Protein AF-X1NJJ3-F1 (afdb_monomer_lite)

Secondary structure (DSSP, 8-state):
-------EEEEEE-SSHHHHHHHHHHHHTT-EEEEEEETTT--GGGTTSSS-EEEE-GGGGGG--

Foldseek 3Di:
DPPDPAAEDEAADFPDVVSLVVLVVCVVVRHQYEYEYAQVGHDCVSVPSPHHYHYDHPVCVVVVD

Structure (mmCIF, N/CA/C/O backbone):
data_AF-X1NJJ3-F1
#
_entry.id   AF-X1NJJ3-F1
#
loop_
_atom_site.group_PDB
_atom_site.id
_atom_site.type_symbol
_atom_site.label_atom_id
_atom_site.label_alt_id
_atom_site.label_comp_id
_atom_site.label_asym_id
_atom_site.label_entity_id
_atom_site.label_seq_id
_atom_site.pdbx_PDB_ins_code
_atom_site.Cartn_x
_atom_site.Cartn_y
_atom_site.Cartn_z
_atom_site.occupancy
_atom_site.B_iso_or_equiv
_atom_site.auth_seq_id
_atom_site.auth_comp_id
_atom_site.auth_asym_id
_atom_site.auth_atom_id
_atom_site.pdbx_PDB_model_num
ATOM 1 N N . MET A 1 1 ? -25.436 0.152 18.687 1.00 45.53 1 MET A N 1
ATOM 2 C CA . MET A 1 1 ? -24.249 -0.165 17.869 1.00 45.53 1 MET A CA 1
ATOM 3 C C . MET A 1 1 ? -23.739 1.161 17.353 1.00 45.53 1 MET A C 1
ATOM 5 O O . MET A 1 1 ? -24.522 1.896 16.780 1.00 45.53 1 MET A O 1
ATOM 9 N N . ASP A 1 2 ? -22.512 1.521 17.710 1.00 53.34 2 ASP A N 1
ATOM 10 C CA . ASP A 1 2 ? -21.907 2.821 17.404 1.00 53.34 2 ASP A CA 1
ATOM 11 C C . ASP A 1 2 ? -21.522 2.810 15.911 1.00 53.34 2 ASP A C 1
ATOM 13 O O . ASP A 1 2 ? -20.560 2.142 15.530 1.00 53.34 2 ASP A O 1
ATOM 17 N N . GLU A 1 3 ? -22.332 3.439 15.050 1.00 59.97 3 GLU A N 1
ATOM 18 C CA . GLU A 1 3 ? -22.085 3.584 13.605 1.00 59.97 3 GLU A CA 1
ATOM 19 C C . GLU A 1 3 ? -20.942 4.582 13.374 1.00 59.97 3 GLU A C 1
ATOM 21 O O . GLU A 1 3 ? -21.124 5.685 12.862 1.00 59.97 3 GLU A O 1
ATOM 26 N N . ARG A 1 4 ? -19.729 4.224 13.803 1.00 68.44 4 ARG A N 1
ATOM 27 C CA . ARG A 1 4 ? -18.546 5.008 13.452 1.00 68.44 4 ARG A CA 1
ATOM 28 C C . ARG A 1 4 ? -18.260 4.793 11.977 1.00 68.44 4 ARG A C 1
ATOM 30 O O . ARG A 1 4 ? -18.009 3.668 11.551 1.00 68.44 4 ARG A O 1
ATOM 37 N N . GLU A 1 5 ? -18.291 5.881 11.218 1.00 75.88 5 GLU A N 1
ATOM 38 C CA . GLU A 1 5 ? -17.911 5.911 9.810 1.00 75.88 5 GLU A CA 1
ATOM 39 C C . GLU A 1 5 ? -16.522 5.275 9.633 1.00 75.88 5 GLU A C 1
ATOM 41 O O . GLU A 1 5 ? -15.504 5.811 10.086 1.00 75.88 5 GLU A O 1
ATOM 46 N N . VAL A 1 6 ? -16.478 4.099 9.000 1.00 77.94 6 VAL A N 1
ATOM 47 C CA . VAL A 1 6 ? -15.222 3.418 8.684 1.00 77.94 6 VAL A CA 1
ATOM 48 C C . VAL A 1 6 ? -14.590 4.136 7.501 1.00 77.94 6 VAL A C 1
ATOM 50 O O . VAL A 1 6 ? -15.091 4.091 6.377 1.00 77.94 6 VAL A O 1
ATOM 53 N N . LYS A 1 7 ? -13.472 4.814 7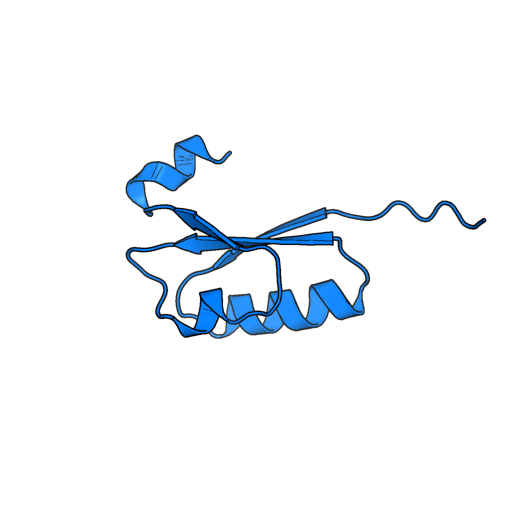.755 1.00 85.50 7 LYS A N 1
ATOM 54 C CA . LYS A 1 7 ? -12.736 5.543 6.722 1.00 85.50 7 LYS A CA 1
ATOM 55 C C . LYS A 1 7 ? -11.870 4.577 5.921 1.00 85.50 7 LYS A C 1
ATOM 57 O O . LYS A 1 7 ? -11.128 3.783 6.497 1.00 85.50 7 LYS A O 1
ATOM 62 N N . ARG A 1 8 ? -11.944 4.671 4.592 1.00 89.19 8 ARG A N 1
ATOM 63 C CA . ARG A 1 8 ? -11.128 3.870 3.670 1.00 89.19 8 ARG A CA 1
ATOM 64 C C . ARG A 1 8 ? -9.853 4.601 3.277 1.00 89.19 8 ARG A C 1
ATOM 66 O O . ARG A 1 8 ? -9.888 5.801 3.008 1.00 89.19 8 ARG A O 1
ATOM 73 N N . LEU A 1 9 ? -8.741 3.874 3.215 1.00 88.38 9 LEU A N 1
ATOM 74 C CA . LEU A 1 9 ? -7.448 4.396 2.781 1.00 88.38 9 LEU A CA 1
ATOM 75 C C . LEU A 1 9 ? -6.813 3.460 1.751 1.00 88.38 9 LEU A C 1
ATOM 77 O O . LEU A 1 9 ? -6.486 2.317 2.064 1.00 88.38 9 LEU A O 1
ATOM 81 N N 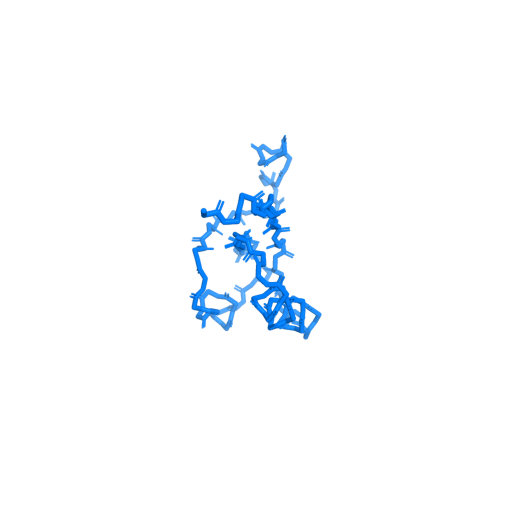. ALA A 1 10 ? -6.571 3.974 0.547 1.00 86.38 10 ALA A N 1
ATOM 82 C CA . ALA A 1 10 ? -5.745 3.304 -0.451 1.00 86.38 10 ALA A CA 1
ATOM 83 C C . ALA A 1 10 ? -4.295 3.801 -0.352 1.00 86.38 10 ALA A C 1
ATOM 85 O O . ALA A 1 10 ? -4.042 5.007 -0.371 1.00 86.38 10 ALA A O 1
ATOM 86 N N . VAL A 1 11 ? -3.333 2.882 -0.255 1.00 85.38 11 VAL A N 1
ATOM 87 C CA . VAL A 1 11 ? -1.901 3.205 -0.183 1.00 85.38 11 VAL A CA 1
ATOM 88 C C . VAL A 1 11 ? -1.192 2.663 -1.417 1.00 85.38 11 VAL A C 1
ATOM 90 O O . VAL A 1 11 ? -0.983 1.458 -1.546 1.00 85.38 11 VAL A O 1
ATOM 93 N N . PHE A 1 12 ? -0.761 3.567 -2.296 1.00 82.06 12 PHE A N 1
ATOM 94 C CA . PHE A 1 12 ? 0.115 3.242 -3.421 1.00 82.06 12 PHE A CA 1
ATOM 95 C C . PHE A 1 12 ? 1.535 3.026 -2.907 1.00 82.06 12 PHE A C 1
ATOM 97 O O . PHE A 1 12 ? 2.217 3.957 -2.470 1.00 82.06 12 PHE A O 1
ATOM 104 N N . ALA A 1 13 ? 1.966 1.774 -2.902 1.00 75.50 13 ALA A N 1
ATOM 105 C CA . ALA A 1 13 ? 3.119 1.352 -2.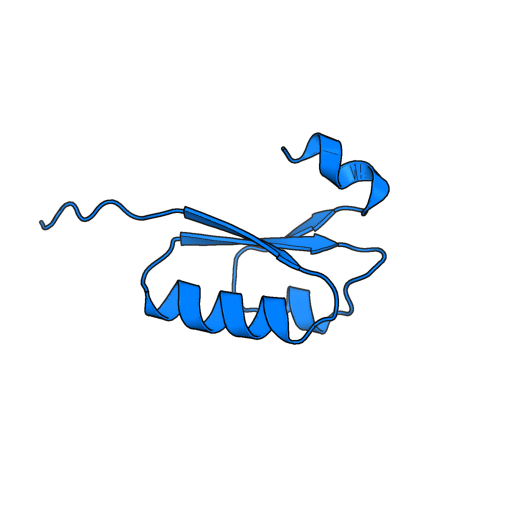142 1.00 75.50 13 ALA A CA 1
ATOM 106 C C . ALA A 1 13 ? 4.246 0.878 -3.073 1.00 75.50 13 ALA A C 1
ATOM 108 O O . ALA A 1 13 ? 4.168 -0.169 -3.714 1.00 75.50 13 ALA A O 1
ATOM 109 N N . GLY A 1 14 ? 5.312 1.682 -3.136 1.00 71.94 14 GLY A N 1
ATOM 110 C CA . GLY A 1 14 ? 6.620 1.282 -3.665 1.00 71.94 14 GLY A CA 1
ATOM 111 C C . GLY A 1 14 ? 7.516 0.663 -2.580 1.00 71.94 14 GLY A C 1
ATOM 112 O O . GLY A 1 14 ? 7.043 0.238 -1.528 1.00 71.94 14 GLY A O 1
ATOM 113 N N . ASN A 1 15 ? 8.834 0.668 -2.797 1.00 73.38 15 ASN A N 1
ATOM 114 C CA . ASN A 1 15 ? 9.842 0.063 -1.904 1.00 73.38 15 ASN A CA 1
ATOM 115 C C . ASN A 1 15 ? 10.283 0.891 -0.681 1.00 73.38 15 ASN A C 1
ATOM 117 O O . ASN A 1 15 ? 11.258 0.551 -0.007 1.00 73.38 15 ASN A O 1
ATOM 121 N N . GLY A 1 16 ? 9.622 2.013 -0.402 1.00 71.75 16 GLY A N 1
ATOM 122 C CA . GLY A 1 16 ? 10.040 2.938 0.651 1.00 71.75 16 GLY A CA 1
ATOM 123 C C . GLY A 1 16 ? 9.650 2.503 2.070 1.00 71.75 16 GLY A C 1
ATOM 124 O O . GLY A 1 16 ? 8.749 1.696 2.286 1.00 71.75 16 GLY A O 1
ATOM 125 N N . ARG A 1 17 ? 10.267 3.136 3.078 1.00 79.69 17 ARG A N 1
ATOM 126 C CA . ARG A 1 17 ? 9.823 3.015 4.484 1.00 79.69 17 ARG A CA 1
ATOM 127 C C . ARG A 1 17 ? 8.489 3.726 4.744 1.00 79.69 17 ARG A C 1
ATOM 129 O O . ARG A 1 17 ? 7.783 3.362 5.679 1.00 79.69 17 ARG A O 1
ATOM 136 N N . LEU A 1 18 ? 8.147 4.722 3.924 1.00 83.38 18 LEU A N 1
ATOM 137 C CA . LEU A 1 18 ? 6.949 5.545 4.092 1.00 83.38 18 LEU A CA 1
ATOM 138 C C . LEU A 1 18 ? 5.648 4.721 3.981 1.00 83.38 18 LEU A C 1
ATOM 140 O O . LEU A 1 18 ? 4.877 4.770 4.940 1.00 83.38 18 LEU A O 1
ATOM 144 N N . PRO A 1 19 ? 5.417 3.899 2.931 1.00 81.62 19 PRO A N 1
ATOM 145 C CA . PRO A 1 19 ? 4.243 3.026 2.878 1.00 81.62 19 PRO A CA 1
ATOM 146 C C . PRO A 1 19 ? 4.106 2.120 4.105 1.00 81.62 19 PRO A C 1
ATOM 148 O O . PRO A 1 19 ? 3.025 2.011 4.670 1.00 81.62 19 PRO A O 1
ATOM 151 N N . ARG A 1 20 ? 5.208 1.539 4.599 1.00 80.25 20 ARG A N 1
ATOM 152 C CA . ARG A 1 20 ? 5.182 0.687 5.802 1.00 80.25 20 ARG A CA 1
ATOM 153 C C . ARG A 1 20 ? 4.710 1.434 7.049 1.00 80.25 20 ARG A C 1
ATOM 155 O O . ARG A 1 20 ? 3.909 0.908 7.819 1.00 80.25 20 ARG A O 1
ATOM 162 N N . ILE A 1 21 ? 5.206 2.653 7.255 1.00 84.75 21 ILE A N 1
ATOM 163 C CA . ILE A 1 21 ? 4.804 3.488 8.394 1.00 84.75 21 ILE A CA 1
ATOM 164 C C . ILE A 1 21 ? 3.337 3.911 8.252 1.00 84.75 21 ILE A C 1
ATOM 166 O O . ILE A 1 21 ? 2.600 3.867 9.237 1.00 84.75 21 ILE A O 1
ATOM 170 N N . ALA A 1 22 ? 2.899 4.276 7.045 1.00 86.31 22 ALA A N 1
ATOM 171 C CA . ALA A 1 22 ? 1.511 4.643 6.777 1.00 86.31 22 ALA A CA 1
ATOM 172 C C . ALA A 1 22 ? 0.551 3.483 7.085 1.00 86.31 22 ALA A C 1
ATOM 174 O O . ALA A 1 22 ? -0.385 3.662 7.859 1.00 86.31 22 ALA A O 1
ATOM 175 N N . LEU A 1 23 ? 0.841 2.278 6.582 1.00 86.62 23 LEU A N 1
ATOM 176 C CA . LEU A 1 23 ? 0.016 1.082 6.791 1.00 86.62 23 LEU A CA 1
ATOM 177 C C . LEU A 1 23 ? -0.097 0.694 8.269 1.00 86.62 23 LEU A C 1
ATOM 179 O O . LEU A 1 23 ? -1.197 0.464 8.773 1.00 86.62 23 LEU A O 1
ATOM 183 N N . LYS A 1 24 ? 1.025 0.706 9.002 1.00 84.88 24 LYS A N 1
ATOM 184 C CA . LYS A 1 24 ? 1.033 0.398 10.440 1.00 84.88 24 LYS A CA 1
ATOM 185 C C . LYS A 1 24 ? 0.163 1.366 11.246 1.00 84.88 24 LYS A C 1
ATOM 187 O O . LYS A 1 24 ? -0.475 0.951 12.210 1.00 84.88 24 LYS A O 1
ATOM 192 N N . ASN A 1 25 ? 0.157 2.649 10.892 1.00 88.75 25 ASN A N 1
ATOM 193 C CA . ASN A 1 25 ? -0.641 3.645 11.605 1.00 88.75 25 ASN A CA 1
ATOM 194 C C . ASN A 1 25 ? -2.111 3.631 11.173 1.00 88.75 25 ASN A C 1
ATOM 196 O O . ASN A 1 25 ? -2.978 3.739 12.033 1.00 88.75 25 ASN A O 1
ATOM 200 N N . ALA A 1 26 ? -2.400 3.435 9.884 1.00 87.56 26 ALA A N 1
ATOM 201 C CA . ALA A 1 26 ? -3.765 3.377 9.365 1.00 87.56 26 ALA A CA 1
ATOM 202 C C . ALA A 1 26 ? -4.591 2.271 10.043 1.00 87.56 26 ALA A C 1
ATOM 204 O O . ALA A 1 26 ? -5.693 2.533 10.521 1.00 87.56 26 ALA A O 1
ATOM 205 N N . ALA A 1 27 ? -4.016 1.078 10.212 1.00 82.38 27 ALA A N 1
ATOM 206 C CA . ALA A 1 27 ? -4.678 -0.006 10.938 1.00 82.38 27 ALA A CA 1
ATOM 207 C C . ALA A 1 27 ? -4.928 0.318 12.416 1.00 82.38 27 ALA A C 1
ATOM 209 O O . ALA A 1 27 ? -5.999 0.033 12.943 1.00 82.38 27 ALA A O 1
ATOM 210 N N . ARG A 1 28 ? -3.970 0.967 13.094 1.00 86.88 28 ARG A N 1
ATOM 211 C CA . ARG A 1 28 ? -4.138 1.387 14.499 1.00 86.88 28 ARG A CA 1
ATOM 212 C C . ARG A 1 28 ? -5.221 2.447 14.675 1.00 86.88 28 ARG A C 1
ATOM 214 O O . ARG A 1 28 ? -5.783 2.555 15.758 1.00 86.88 28 ARG A O 1
ATOM 221 N N . LEU A 1 29 ? -5.480 3.228 13.632 1.00 88.75 29 LEU A N 1
ATOM 222 C CA . LEU A 1 29 ? -6.517 4.253 13.602 1.00 88.75 29 LEU A CA 1
ATOM 223 C C . LEU A 1 29 ? -7.879 3.707 13.136 1.00 88.75 29 LEU A C 1
ATOM 225 O O . LEU A 1 29 ? -8.840 4.469 13.092 1.00 88.75 29 LEU A O 1
ATOM 229 N N . GLY A 1 30 ? -7.977 2.409 12.819 1.00 87.75 30 GLY A N 1
ATOM 230 C CA . GLY A 1 30 ? -9.228 1.758 12.425 1.00 87.75 30 GLY A CA 1
ATOM 231 C C . GLY A 1 30 ? -9.655 2.026 10.981 1.00 87.75 30 GLY A C 1
ATOM 232 O O . GLY A 1 30 ? -10.839 1.905 10.676 1.00 87.75 30 GLY A O 1
ATOM 233 N N . PHE A 1 31 ? -8.725 2.410 10.100 1.00 89.06 31 PHE A N 1
ATOM 234 C CA . PHE A 1 31 ? -9.028 2.525 8.675 1.00 89.06 31 PHE A CA 1
ATOM 235 C C . PHE A 1 31 ? -9.214 1.143 8.042 1.00 89.06 31 PHE A C 1
ATOM 237 O O . PHE A 1 31 ? -8.503 0.194 8.375 1.00 89.06 31 PHE A O 1
ATOM 244 N N . ASP A 1 32 ? -10.120 1.074 7.071 1.00 89.38 32 ASP A N 1
ATOM 245 C CA . ASP A 1 32 ? -10.203 -0.020 6.105 1.00 89.38 32 ASP A CA 1
ATOM 246 C C . ASP A 1 32 ? -9.169 0.244 4.997 1.00 89.38 32 ASP A C 1
ATOM 248 O O . ASP A 1 32 ? -9.254 1.238 4.268 1.00 89.38 32 ASP A O 1
ATOM 252 N N . VAL A 1 33 ? -8.116 -0.572 4.950 1.00 90.00 33 VAL A N 1
ATOM 253 C CA . VAL A 1 33 ? -6.897 -0.289 4.182 1.00 90.00 33 VAL A CA 1
ATOM 254 C C . VAL A 1 33 ? -6.787 -1.209 2.972 1.00 90.00 33 VAL A C 1
ATOM 256 O O . VAL A 1 33 ? -6.802 -2.429 3.114 1.00 90.00 33 VAL A O 1
ATOM 259 N N . LEU A 1 34 ? -6.560 -0.611 1.801 1.00 88.94 34 LEU A N 1
ATOM 260 C CA . LEU A 1 34 ? -6.198 -1.299 0.563 1.00 88.94 34 LEU A CA 1
ATOM 261 C C . LEU A 1 34 ? -4.779 -0.899 0.144 1.00 88.94 34 LEU A C 1
ATOM 263 O O . LEU A 1 34 ? -4.455 0.287 0.054 1.00 88.94 34 LEU A O 1
ATOM 267 N N . VAL A 1 35 ? -3.928 -1.876 -0.151 1.00 86.94 35 VAL A N 1
ATOM 268 C CA . VAL A 1 35 ? -2.582 -1.640 -0.683 1.00 86.94 35 VAL A CA 1
ATOM 2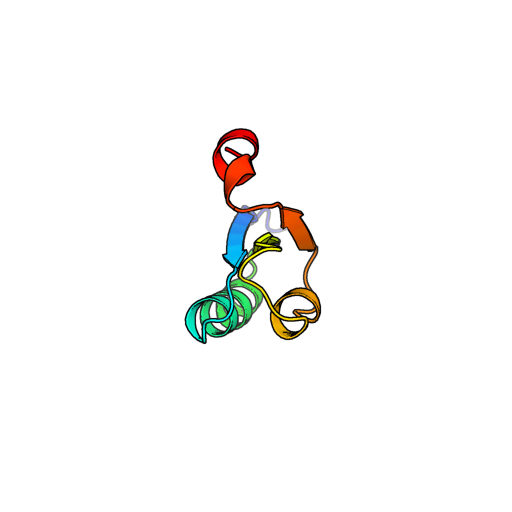69 C C . VAL A 1 35 ? -2.603 -1.782 -2.196 1.00 86.94 35 VAL A C 1
ATOM 271 O O . VAL A 1 35 ? -3.097 -2.771 -2.722 1.00 86.94 35 VAL A O 1
ATOM 274 N N . ILE A 1 36 ? -2.021 -0.818 -2.902 1.00 86.50 36 ILE A N 1
ATOM 275 C CA . ILE A 1 36 ? -1.795 -0.890 -4.347 1.00 86.50 36 ILE A CA 1
ATOM 276 C C . ILE A 1 36 ? -0.283 -0.971 -4.558 1.00 86.50 36 ILE A C 1
ATOM 278 O O . ILE A 1 36 ? 0.427 0.036 -4.523 1.00 86.50 36 ILE A O 1
ATOM 282 N N . ALA A 1 37 ? 0.229 -2.190 -4.701 1.00 83.62 37 ALA A N 1
ATOM 283 C CA . ALA A 1 37 ? 1.647 -2.467 -4.869 1.00 83.62 37 ALA A CA 1
ATOM 284 C C . ALA A 1 37 ? 2.071 -2.237 -6.326 1.00 83.62 37 ALA A C 1
ATOM 286 O O . ALA A 1 37 ? 1.563 -2.879 -7.248 1.00 83.62 37 ALA A O 1
ATOM 287 N N . LEU A 1 38 ? 3.030 -1.332 -6.524 1.00 80.19 38 LEU A N 1
ATOM 288 C CA . LEU A 1 38 ? 3.518 -0.969 -7.854 1.00 80.19 38 LEU A CA 1
ATOM 289 C C . LEU A 1 38 ? 4.534 -2.004 -8.345 1.00 80.19 38 LEU A C 1
ATOM 291 O O . LEU A 1 38 ? 5.667 -2.001 -7.877 1.00 80.19 38 LEU A O 1
ATOM 295 N N . THR A 1 39 ? 4.163 -2.887 -9.273 1.00 72.25 39 THR A N 1
ATOM 296 C CA . THR A 1 39 ? 4.961 -4.080 -9.643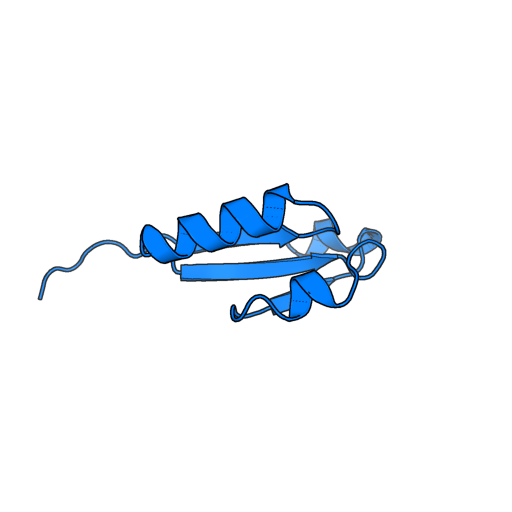 1.00 72.25 39 THR A CA 1
ATOM 297 C C . THR A 1 39 ? 6.369 -3.763 -10.141 1.00 72.25 39 THR A C 1
ATOM 299 O O . THR A 1 39 ? 7.290 -4.536 -9.904 1.00 72.25 39 THR A O 1
ATOM 302 N N . ASP A 1 40 ? 6.555 -2.604 -10.770 1.00 67.50 40 ASP A N 1
ATOM 303 C CA . ASP A 1 40 ? 7.844 -2.186 -11.340 1.00 67.50 40 ASP A CA 1
ATOM 304 C C . ASP A 1 40 ? 8.795 -1.597 -10.275 1.00 67.50 40 ASP A C 1
ATOM 306 O O . ASP A 1 40 ? 9.974 -1.354 -10.530 1.00 67.50 40 ASP A O 1
ATOM 310 N N . GLN A 1 41 ? 8.276 -1.329 -9.072 1.00 61.50 41 GLN A N 1
ATOM 311 C CA . GLN A 1 41 ? 8.932 -0.558 -8.008 1.00 61.50 41 GLN A CA 1
ATOM 312 C C . GLN A 1 41 ? 8.783 -1.186 -6.615 1.00 61.50 41 GLN A C 1
ATOM 314 O O . GLN A 1 41 ? 9.392 -0.681 -5.672 1.00 61.50 41 GLN A O 1
ATOM 319 N N . ALA A 1 42 ? 7.982 -2.240 -6.452 1.00 57.34 42 ALA A N 1
ATOM 320 C CA . ALA A 1 42 ? 7.704 -2.917 -5.191 1.00 57.34 42 ALA A CA 1
ATOM 321 C C . ALA A 1 42 ? 8.356 -4.308 -5.192 1.00 57.34 42 ALA A C 1
ATOM 323 O O . ALA A 1 42 ? 8.026 -5.181 -5.986 1.00 57.34 42 ALA A O 1
ATOM 324 N N . LYS A 1 43 ? 9.303 -4.509 -4.279 1.00 58.53 43 LYS A N 1
ATOM 325 C CA . LYS A 1 43 ? 9.827 -5.806 -3.852 1.00 58.53 43 LYS A CA 1
ATOM 326 C C . LYS A 1 43 ? 8.748 -6.497 -3.013 1.00 58.53 43 LYS A C 1
ATOM 328 O O . LYS A 1 43 ? 7.860 -5.840 -2.466 1.00 58.53 43 LYS A O 1
ATOM 333 N N . GLU A 1 44 ? 8.877 -7.812 -2.852 1.00 58.38 44 GLU A N 1
ATOM 334 C CA . GLU A 1 44 ? 7.950 -8.694 -2.113 1.00 58.38 44 GLU A CA 1
ATOM 335 C C . GLU A 1 44 ? 7.501 -8.144 -0.744 1.00 58.38 44 GLU A C 1
ATOM 337 O O . GLU A 1 44 ? 6.358 -8.326 -0.337 1.00 58.38 44 GLU A O 1
ATOM 342 N N . GLN A 1 45 ? 8.353 -7.358 -0.079 1.00 59.00 45 GLN A N 1
ATOM 343 C CA . GLN A 1 45 ? 8.124 -6.769 1.246 1.00 59.00 45 GLN A CA 1
ATOM 344 C C . GLN A 1 45 ? 6.867 -5.910 1.422 1.00 59.00 45 GLN A C 1
ATOM 346 O O . GLN A 1 45 ? 6.473 -5.679 2.570 1.00 59.00 45 GLN A O 1
ATOM 351 N N . THR A 1 46 ? 6.307 -5.367 0.343 1.00 62.44 46 THR A N 1
ATOM 352 C CA . THR A 1 46 ? 5.087 -4.550 0.391 1.00 62.44 46 THR A CA 1
ATOM 353 C C . THR A 1 46 ? 3.832 -5.402 0.182 1.00 62.44 46 THR A C 1
ATOM 355 O O . THR A 1 46 ? 2.773 -5.073 0.712 1.00 62.44 46 THR A O 1
ATOM 358 N N . ALA A 1 47 ? 3.966 -6.526 -0.531 1.00 59.94 47 ALA A N 1
ATOM 359 C CA . ALA A 1 47 ? 2.895 -7.500 -0.714 1.00 59.94 47 ALA A CA 1
ATOM 360 C C . ALA A 1 47 ? 2.614 -8.297 0.575 1.00 59.94 47 ALA A C 1
ATOM 362 O O . ALA A 1 47 ? 1.464 -8.621 0.842 1.00 59.94 47 ALA A O 1
ATOM 363 N N . ASP A 1 48 ? 3.623 -8.502 1.426 1.00 68.12 48 ASP A N 1
ATOM 364 C CA . ASP A 1 48 ? 3.490 -9.176 2.733 1.00 68.12 48 ASP A CA 1
ATOM 365 C C . ASP A 1 48 ? 3.001 -8.253 3.868 1.00 68.12 48 ASP A C 1
ATOM 367 O O . ASP A 1 48 ? 3.284 -8.464 5.047 1.00 68.12 48 ASP A O 1
ATOM 371 N N . SER A 1 49 ? 2.281 -7.179 3.540 1.00 72.25 49 SER A N 1
ATOM 372 C CA . SER A 1 49 ? 1.850 -6.186 4.534 1.00 72.25 49 SER A CA 1
ATOM 373 C C . SER A 1 49 ? 0.721 -6.663 5.459 1.00 72.25 49 SER A C 1
ATOM 375 O O . SER A 1 49 ? 0.434 -5.992 6.450 1.00 72.25 49 SER A O 1
ATOM 377 N N . GLY A 1 50 ? 0.091 -7.804 5.156 1.00 81.38 50 GLY A N 1
ATOM 378 C CA . GLY A 1 50 ? -1.059 -8.335 5.896 1.00 81.38 50 GLY A CA 1
ATOM 379 C C . GLY A 1 50 ? -2.387 -7.633 5.582 1.00 81.38 50 GLY A C 1
ATOM 380 O O . GLY A 1 50 ? -3.392 -7.939 6.217 1.00 81.38 50 GLY A O 1
ATOM 381 N N . PHE A 1 51 ? -2.399 -6.717 4.609 1.00 85.44 51 PHE A N 1
ATOM 382 C CA . PHE A 1 51 ? -3.595 -6.029 4.117 1.00 85.44 51 PHE A CA 1
ATOM 383 C C . PHE A 1 51 ? -4.007 -6.552 2.736 1.00 85.44 51 PHE A C 1
ATOM 385 O O . PHE A 1 51 ? -3.144 -7.025 1.984 1.00 85.44 51 PHE A O 1
ATOM 392 N N . PRO A 1 52 ? -5.295 -6.420 2.359 1.00 87.25 52 PRO A N 1
ATOM 393 C CA . PRO A 1 52 ? -5.727 -6.600 0.977 1.00 87.25 52 PRO A CA 1
ATOM 394 C C . PRO A 1 52 ? -4.806 -5.824 0.032 1.00 87.25 52 PRO A C 1
ATOM 396 O O . PRO A 1 52 ? -4.563 -4.633 0.239 1.00 87.25 52 PRO A O 1
ATOM 399 N N . THR A 1 53 ? -4.242 -6.513 -0.960 1.00 85.75 53 THR A N 1
ATOM 400 C CA . THR A 1 53 ? -3.212 -5.950 -1.837 1.00 85.75 53 THR A CA 1
ATOM 401 C C . THR A 1 53 ? -3.532 -6.228 -3.298 1.00 85.75 53 THR A C 1
ATOM 403 O O . THR A 1 53 ? -3.566 -7.381 -3.719 1.00 85.75 53 THR A O 1
ATOM 406 N N . GLU A 1 54 ? -3.672 -5.160 -4.073 1.00 86.19 54 GLU A N 1
ATOM 407 C CA . GLU A 1 54 ? -3.742 -5.182 -5.530 1.00 86.19 54 GLU A CA 1
ATOM 408 C C . GLU A 1 54 ? -2.367 -4.886 -6.126 1.00 86.19 54 GLU A C 1
ATOM 410 O O . GLU A 1 54 ? -1.598 -4.079 -5.596 1.00 86.19 54 GLU A O 1
ATOM 415 N N . ARG A 1 55 ? -2.037 -5.537 -7.242 1.00 82.88 55 ARG A N 1
ATOM 416 C CA . ARG A 1 55 ? -0.758 -5.346 -7.940 1.00 82.88 55 ARG A CA 1
ATOM 417 C C . ARG A 1 55 ? -0.989 -4.634 -9.261 1.00 82.88 55 ARG A C 1
ATOM 419 O O . ARG A 1 55 ? -1.744 -5.112 -10.101 1.00 82.88 55 ARG A O 1
ATOM 426 N N . VAL A 1 56 ? -0.305 -3.512 -9.457 1.00 82.38 56 VAL A N 1
ATOM 427 C CA . VAL A 1 56 ? -0.503 -2.643 -10.623 1.00 82.38 56 VAL A CA 1
ATOM 428 C C . VAL A 1 56 ? 0.854 -2.208 -11.173 1.00 82.38 56 VAL A C 1
ATOM 430 O O . VAL A 1 56 ? 1.739 -1.832 -10.411 1.00 82.38 56 VAL A O 1
ATOM 433 N N . SER A 1 57 ? 1.042 -2.237 -12.494 1.00 80.25 57 SER A N 1
ATOM 434 C CA . SER A 1 57 ? 2.226 -1.627 -13.124 1.00 80.25 57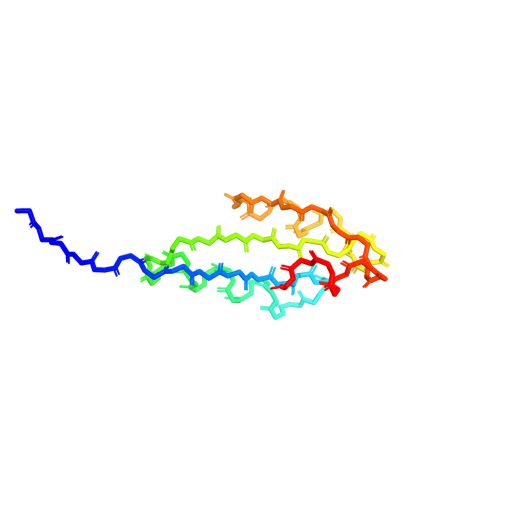 SER A CA 1
ATOM 435 C C . SER A 1 57 ? 2.155 -0.105 -13.026 1.00 80.25 57 SER A C 1
ATOM 437 O O . SER A 1 57 ? 1.077 0.474 -13.158 1.00 80.25 57 SER A O 1
ATOM 439 N N . LEU A 1 58 ? 3.295 0.569 -12.841 1.00 74.94 58 LEU A N 1
ATOM 440 C CA . LEU A 1 58 ? 3.337 2.028 -12.681 1.00 74.94 58 LEU A CA 1
ATOM 441 C C . LEU A 1 58 ? 2.679 2.747 -13.870 1.00 74.94 58 LEU A C 1
ATOM 443 O O . LEU A 1 58 ? 1.920 3.696 -13.682 1.00 74.94 58 LEU A O 1
ATOM 447 N N . GLY A 1 59 ? 2.892 2.238 -15.088 1.00 76.00 59 GLY A N 1
ATOM 448 C CA . GLY A 1 59 ? 2.276 2.771 -16.307 1.00 76.00 59 GLY A CA 1
ATOM 449 C C . GLY A 1 59 ? 0.751 2.610 -16.373 1.00 76.00 59 GLY A C 1
ATOM 450 O O . GLY A 1 59 ? 0.119 3.182 -17.256 1.00 76.00 59 GLY A O 1
ATOM 451 N N . LYS A 1 60 ? 0.148 1.848 -15.450 1.00 77.31 60 LYS A N 1
ATOM 452 C CA . LYS A 1 60 ? -1.299 1.620 -15.365 1.00 77.31 60 LYS A CA 1
ATOM 453 C C . LYS A 1 60 ? -1.981 2.288 -14.170 1.00 77.31 60 LYS A C 1
ATOM 455 O O . LYS A 1 60 ? -3.194 2.175 -14.049 1.00 77.31 60 LYS A O 1
ATOM 460 N N . VAL A 1 61 ? -1.250 3.030 -13.334 1.00 73.00 61 VAL A N 1
ATOM 461 C CA . VAL A 1 61 ? -1.818 3.708 -12.150 1.00 73.00 61 VAL A CA 1
ATOM 462 C C . VAL A 1 61 ? -2.956 4.665 -12.513 1.00 73.00 61 VAL A C 1
ATOM 464 O O . VAL A 1 61 ? -3.938 4.742 -11.784 1.00 73.00 61 VAL A O 1
ATOM 467 N N . GLY A 1 62 ? -2.879 5.333 -13.668 1.00 65.31 62 GLY A N 1
ATOM 468 C CA . GLY A 1 62 ? -3.950 6.208 -14.159 1.00 65.31 62 GLY A CA 1
ATOM 469 C C . GLY A 1 62 ? -5.274 5.498 -14.474 1.00 65.31 62 GLY A C 1
ATOM 470 O O . GLY A 1 62 ? -6.283 6.173 -14.599 1.00 65.31 62 GLY A O 1
ATOM 471 N N . PHE A 1 63 ? -5.293 4.163 -14.579 1.00 63.84 63 PHE A N 1
ATOM 472 C CA . PHE A 1 63 ? -6.522 3.370 -14.738 1.00 63.84 63 PHE A CA 1
ATOM 473 C C . PHE A 1 63 ? -7.110 2.901 -13.396 1.00 63.84 63 PHE A C 1
ATOM 475 O O . PHE A 1 63 ? -8.151 2.250 -13.386 1.00 63.84 63 PHE A O 1
ATOM 482 N N . CYS A 1 64 ? -6.429 3.172 -12.278 1.00 60.16 64 CYS A N 1
ATOM 483 C CA . CYS A 1 64 ? -6.847 2.783 -10.928 1.00 60.16 64 CYS A CA 1
ATOM 484 C C . CYS A 1 64 ? -7.433 3.949 -10.112 1.00 60.16 64 CYS A C 1
ATOM 486 O O . CYS A 1 64 ? -7.792 3.737 -8.954 1.00 60.16 64 CYS A O 1
ATOM 488 N N . MET A 1 65 ? -7.473 5.155 -10.689 1.00 58.78 65 MET A N 1
ATOM 489 C CA . MET A 1 65 ? -8.106 6.360 -10.136 1.00 58.78 65 MET A CA 1
ATOM 490 C C . MET A 1 65 ? -9.408 6.639 -10.875 1.00 58.78 65 MET A C 1
ATOM 492 O O . MET A 1 65 ? -10.368 7.056 -10.194 1.00 58.78 65 MET A O 1
#

Organism: NCBI:txid412755

InterPro domains:
  IPR041255 LpxI N-terminal domain [PF17930] (8-63)

pLDDT: mean 76.81, std 11.17, range [45.53, 90.0]

Radius of gyration: 12.63 Å; chains: 1; bounding box: 34×16×34 Å

Sequence (65 aa):
MDEREVKRLAVFAGNGRLPRIALKNAARLGFDVLVIALTDQAKEQTADSGFPTERVSLGKVGFCM